Protein AF-A0A839LM45-F1 (afdb_monomer_lite)

Secondary structure (DSSP, 8-state):
-HHHHHHHHHHHHHTT---EEEE--SEE-SSS--HHHHHHHHHHH-S-----SS-EE--EEHHHHHHHHHHHHHHHHH-GGG-EEEE---SS-EEHHHHHTT-

Structure (mmCIF, N/CA/C/O backbone):
data_AF-A0A839LM45-F1
#
_entry.id   AF-A0A839LM45-F1
#
loop_
_atom_site.group_PDB
_atom_site.id
_atom_site.type_symbol
_atom_site.label_atom_id
_atom_site.label_alt_id
_atom_site.label_comp_id
_atom_site.label_asym_id
_atom_site.label_entity_id
_atom_site.label_seq_id
_atom_site.pdbx_PDB_ins_code
_atom_site.Cartn_x
_atom_site.Cartn_y
_atom_site.Cartn_z
_atom_site.occupancy
_atom_site.B_iso_or_equiv
_atom_site.auth_seq_id
_atom_site.auth_comp_id
_atom_site.auth_asym_id
_atom_site.auth_atom_id
_atom_site.pdbx_PDB_model_num
ATOM 1 N N . TYR A 1 1 ? 11.936 -6.762 6.690 1.00 93.94 1 TYR A N 1
ATOM 2 C CA . TYR A 1 1 ? 10.852 -5.782 6.459 1.00 93.94 1 TYR A CA 1
ATOM 3 C C . TYR A 1 1 ? 9.489 -6.320 6.896 1.00 93.94 1 TYR A C 1
ATOM 5 O O . TYR A 1 1 ? 8.923 -5.766 7.824 1.00 93.94 1 TYR A O 1
ATOM 13 N N . GLY A 1 2 ? 8.974 -7.413 6.310 1.00 96.75 2 GLY A N 1
ATOM 14 C CA . GLY A 1 2 ? 7.642 -7.946 6.657 1.00 96.75 2 GLY A CA 1
ATOM 15 C C . GLY A 1 2 ? 7.428 -8.212 8.155 1.00 96.75 2 GLY A C 1
ATOM 16 O O . GLY A 1 2 ? 6.451 -7.734 8.722 1.00 96.75 2 GLY A O 1
ATOM 17 N N . CYS A 1 3 ? 8.383 -8.870 8.825 1.00 97.56 3 CYS A N 1
ATOM 18 C CA . CYS A 1 3 ? 8.275 -9.170 10.259 1.00 97.56 3 CYS A CA 1
ATOM 19 C C . CYS A 1 3 ? 8.123 -7.918 11.139 1.00 97.56 3 CYS A C 1
ATOM 21 O O . CYS A 1 3 ? 7.314 -7.919 12.061 1.00 97.56 3 CYS A O 1
ATOM 23 N N . SER A 1 4 ? 8.855 -6.834 10.851 1.00 97.88 4 SER A N 1
ATOM 24 C CA . SER A 1 4 ? 8.749 -5.602 11.647 1.00 97.88 4 SER A CA 1
ATOM 25 C C . SER A 1 4 ? 7.434 -4.860 11.399 1.00 97.88 4 SER A C 1
ATOM 27 O O . SER A 1 4 ? 6.886 -4.269 12.325 1.00 97.88 4 SER A O 1
ATOM 29 N N . LYS A 1 5 ? 6.881 -4.927 10.179 1.00 98.12 5 LYS A N 1
ATOM 30 C CA . LYS A 1 5 ? 5.543 -4.392 9.881 1.00 98.12 5 LYS A CA 1
ATOM 31 C C . LYS A 1 5 ? 4.456 -5.182 10.611 1.00 98.12 5 LYS A C 1
ATOM 33 O O . LYS A 1 5 ? 3.613 -4.562 11.250 1.00 98.12 5 LYS A O 1
ATOM 38 N N . LEU A 1 6 ? 4.534 -6.516 10.597 1.00 98.31 6 LEU A N 1
ATOM 39 C CA . LEU A 1 6 ? 3.613 -7.383 11.336 1.00 98.31 6 LEU A CA 1
ATOM 40 C C . LEU A 1 6 ? 3.649 -7.105 12.846 1.00 98.31 6 LEU A C 1
ATOM 42 O O . LEU A 1 6 ? 2.596 -7.010 13.469 1.00 98.31 6 LEU A O 1
ATOM 46 N N . ALA A 1 7 ? 4.838 -6.919 13.426 1.00 98.38 7 ALA A N 1
ATOM 47 C CA . ALA A 1 7 ? 4.972 -6.560 14.838 1.00 98.38 7 ALA A CA 1
ATOM 48 C C . ALA A 1 7 ? 4.263 -5.231 15.169 1.00 98.38 7 ALA A C 1
ATOM 50 O O . ALA A 1 7 ? 3.581 -5.128 16.186 1.00 98.38 7 ALA A O 1
ATOM 51 N N . GLY A 1 8 ? 4.354 -4.228 14.287 1.00 98.31 8 GLY A N 1
ATOM 52 C CA . GLY A 1 8 ? 3.616 -2.970 14.434 1.00 98.31 8 GLY A CA 1
ATOM 53 C C . GLY A 1 8 ? 2.095 -3.151 14.366 1.00 98.31 8 GLY A C 1
ATOM 54 O O . GLY A 1 8 ? 1.374 -2.597 15.192 1.00 98.31 8 GLY A O 1
ATOM 55 N N . GLU A 1 9 ? 1.600 -3.969 13.432 1.00 98.31 9 GLU A N 1
ATOM 56 C CA . GLU A 1 9 ? 0.171 -4.311 13.357 1.00 98.31 9 GLU A CA 1
ATOM 57 C C . GLU A 1 9 ? -0.315 -5.001 14.639 1.00 98.31 9 GLU A C 1
ATOM 59 O O . GLU A 1 9 ? -1.382 -4.678 15.159 1.00 98.31 9 GLU A O 1
ATOM 64 N N . GLN A 1 10 ? 0.475 -5.934 15.175 1.00 98.50 10 GLN A N 1
ATOM 65 C CA . GLN A 1 10 ? 0.172 -6.619 16.432 1.00 98.50 10 GLN A CA 1
ATOM 66 C C . GLN A 1 10 ? 0.130 -5.643 17.613 1.00 98.50 10 GLN A C 1
ATOM 68 O O . GLN A 1 10 ? -0.795 -5.724 18.416 1.00 98.50 10 GLN A O 1
ATOM 73 N N . ALA A 1 11 ? 1.070 -4.697 17.691 1.00 98.56 11 ALA A N 1
ATOM 74 C CA . ALA A 1 11 ? 1.094 -3.680 18.740 1.00 98.56 11 ALA A CA 1
ATOM 75 C C . ALA A 1 11 ? -0.140 -2.760 18.693 1.00 98.56 11 ALA A C 1
ATOM 77 O O . ALA A 1 11 ? -0.760 -2.515 19.727 1.00 98.56 11 ALA A O 1
ATOM 78 N N . ILE A 1 12 ? -0.548 -2.309 17.499 1.00 98.38 12 ILE A N 1
ATOM 79 C CA . ILE A 1 12 ? -1.775 -1.513 17.317 1.00 98.38 12 ILE A CA 1
ATOM 80 C C . ILE A 1 12 ? -2.992 -2.299 17.810 1.00 98.38 12 ILE A C 1
ATOM 82 O O . ILE A 1 12 ? -3.783 -1.783 18.595 1.00 98.38 12 ILE A O 1
ATOM 86 N N . ARG A 1 13 ? -3.117 -3.572 17.421 1.00 97.69 13 ARG A N 1
ATOM 87 C CA . ARG A 1 13 ? -4.236 -4.427 17.848 1.00 97.69 13 ARG A CA 1
ATOM 88 C C . ARG A 1 13 ? -4.247 -4.671 19.355 1.00 97.69 13 ARG A C 1
ATOM 90 O O . ARG A 1 13 ? -5.308 -4.620 19.966 1.00 97.69 13 ARG A O 1
ATOM 97 N N . ALA A 1 14 ? -3.081 -4.916 19.950 1.00 98.25 14 ALA A N 1
ATOM 98 C CA . ALA A 1 14 ? -2.942 -5.155 21.384 1.00 98.25 14 ALA A CA 1
ATOM 99 C C . ALA A 1 14 ? -3.304 -3.924 22.230 1.00 98.25 14 ALA A C 1
ATOM 101 O O . ALA A 1 14 ? -3.705 -4.080 23.379 1.00 98.25 14 ALA A O 1
ATOM 102 N N . SER A 1 15 ? -3.211 -2.714 21.667 1.00 98.12 15 SER A N 1
ATOM 103 C CA . SER A 1 15 ? -3.623 -1.487 22.361 1.00 98.12 15 SER A CA 1
ATOM 104 C C . SER A 1 15 ? -5.137 -1.382 22.592 1.00 98.12 15 SER A C 1
ATOM 106 O O . SER A 1 15 ? -5.572 -0.567 23.401 1.00 98.12 15 SER A O 1
ATOM 108 N N . GLY A 1 16 ? -5.947 -2.171 21.873 1.00 95.94 16 GLY A N 1
ATOM 109 C CA . GLY A 1 16 ? -7.408 -2.113 21.949 1.00 95.94 16 GLY A CA 1
ATOM 110 C C . GLY A 1 16 ? -8.030 -0.866 21.311 1.00 95.94 16 GLY A C 1
ATOM 111 O O . GLY A 1 16 ? -9.243 -0.689 21.395 1.00 95.94 16 GL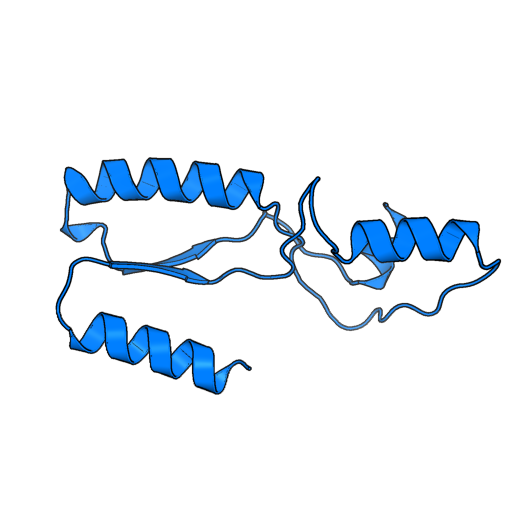Y A O 1
ATOM 112 N N . CYS A 1 17 ? -7.239 -0.002 20.666 1.00 96.19 17 CYS A N 1
ATOM 113 C CA . CYS A 1 17 ? -7.779 1.161 19.975 1.00 96.19 17 CYS A CA 1
ATOM 114 C C . CYS A 1 17 ? -8.577 0.758 18.725 1.00 96.19 17 CYS A C 1
ATOM 116 O O . CYS A 1 17 ? -8.278 -0.237 18.050 1.00 96.19 17 CYS A O 1
ATOM 118 N N . THR A 1 18 ? -9.570 1.575 18.373 1.00 96.94 18 THR A N 1
ATOM 119 C CA . THR A 1 18 ? -10.169 1.528 17.037 1.00 96.94 18 THR A CA 1
ATOM 120 C C . THR A 1 18 ? -9.086 1.862 16.018 1.00 96.94 18 THR A C 1
ATOM 122 O O . THR A 1 18 ? -8.436 2.903 16.113 1.00 96.94 18 THR A O 1
ATOM 125 N N . HIS A 1 19 ? -8.877 0.981 15.045 1.00 97.94 19 HIS A N 1
ATOM 126 C CA . HIS A 1 19 ? -7.774 1.098 14.101 1.00 97.94 19 HIS A 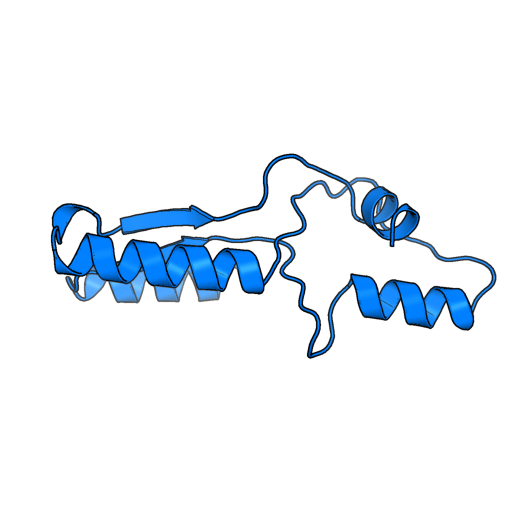CA 1
ATOM 127 C C . HIS A 1 19 ? -8.207 0.777 12.678 1.00 97.94 19 HIS A C 1
ATOM 129 O O . HIS A 1 19 ? -9.165 0.047 12.444 1.00 97.94 19 HIS A O 1
ATOM 135 N N . LEU A 1 20 ? -7.438 1.302 11.729 1.00 98.44 20 LEU A N 1
ATOM 136 C CA . LEU A 1 20 ? -7.492 0.946 10.320 1.00 98.44 20 LEU A CA 1
ATOM 137 C C . LEU A 1 20 ? -6.076 0.578 9.882 1.00 98.44 20 LEU A C 1
ATOM 139 O O . LEU A 1 20 ? -5.189 1.429 9.843 1.00 98.44 20 LEU A O 1
ATOM 143 N N . ILE A 1 21 ? -5.853 -0.699 9.586 1.00 98.44 21 ILE A N 1
ATOM 144 C CA . ILE A 1 21 ? -4.578 -1.202 9.071 1.00 98.44 21 ILE A CA 1
ATOM 145 C C . ILE A 1 21 ? -4.779 -1.535 7.597 1.00 98.44 21 ILE A C 1
ATOM 147 O O . ILE A 1 21 ? -5.438 -2.517 7.260 1.00 98.44 21 ILE A O 1
ATOM 151 N N . LEU A 1 22 ? -4.200 -0.717 6.719 1.00 98.25 22 LEU A N 1
ATOM 152 C CA . LEU A 1 22 ? -4.250 -0.925 5.274 1.00 98.25 22 LEU A CA 1
ATOM 153 C C . LEU A 1 22 ? -2.964 -1.610 4.809 1.00 98.25 22 LEU A C 1
ATOM 155 O O . LEU A 1 22 ? -1.889 -1.006 4.792 1.00 98.25 22 LEU A O 1
ATOM 159 N N . ARG A 1 23 ? -3.070 -2.882 4.429 1.00 97.81 23 ARG A N 1
ATOM 160 C CA . ARG A 1 23 ? -1.982 -3.617 3.780 1.00 97.81 23 ARG A CA 1
ATOM 161 C C . ARG A 1 23 ? -2.029 -3.337 2.287 1.00 97.81 23 ARG A C 1
ATOM 163 O O . ARG A 1 23 ? -3.051 -3.561 1.648 1.00 97.81 23 ARG A O 1
ATOM 170 N N . THR A 1 24 ? -0.921 -2.856 1.743 1.00 96.62 24 THR A N 1
ATOM 171 C CA . THR A 1 24 ? -0.806 -2.452 0.338 1.00 96.62 24 THR A CA 1
ATOM 172 C C . THR A 1 24 ? 0.491 -2.978 -0.274 1.00 96.62 24 THR A C 1
ATOM 174 O O . THR A 1 24 ? 1.367 -3.479 0.438 1.00 96.62 24 THR A O 1
ATOM 177 N N . SER A 1 25 ? 0.629 -2.857 -1.590 1.00 93.62 25 SER A N 1
ATOM 178 C CA . SER A 1 25 ? 1.801 -3.288 -2.346 1.00 93.62 25 SER A CA 1
ATOM 179 C C . SER A 1 25 ? 2.162 -2.285 -3.434 1.00 93.62 25 SER A C 1
ATOM 181 O O . SER A 1 25 ? 1.296 -1.610 -3.978 1.00 93.62 25 SER A O 1
ATOM 183 N N . TRP A 1 26 ? 3.454 -2.232 -3.770 1.00 93.44 26 TRP A N 1
ATOM 184 C CA . TRP A 1 26 ? 3.973 -1.553 -4.966 1.00 93.44 26 TRP A CA 1
ATOM 185 C C . TRP A 1 26 ? 3.494 -0.098 -5.088 1.00 93.44 26 TRP A C 1
ATOM 187 O O . TRP A 1 26 ? 3.040 0.349 -6.143 1.00 93.44 26 TRP A O 1
ATOM 197 N N . VAL A 1 27 ? 3.588 0.634 -3.974 1.00 93.88 27 VAL A N 1
ATOM 198 C CA . VAL A 1 27 ? 3.111 2.015 -3.897 1.00 93.88 27 VAL A CA 1
ATOM 199 C C . VAL A 1 27 ? 3.942 2.918 -4.805 1.00 93.88 27 VAL A C 1
ATOM 201 O O . VAL A 1 27 ? 5.173 2.945 -4.711 1.00 93.88 27 VAL A O 1
ATOM 204 N N . TYR A 1 28 ? 3.271 3.691 -5.655 1.00 92.62 28 TYR A N 1
ATOM 205 C CA . TYR A 1 28 ? 3.889 4.726 -6.480 1.00 92.62 28 TYR A CA 1
ATOM 206 C C . TYR A 1 28 ? 3.158 6.064 -6.326 1.00 92.62 28 TYR A C 1
ATOM 208 O O . TYR A 1 28 ? 2.011 6.125 -5.891 1.00 92.62 28 TYR A O 1
ATOM 216 N N . ALA A 1 29 ? 3.846 7.161 -6.648 1.00 90.56 29 ALA A N 1
ATOM 217 C CA . ALA A 1 29 ? 3.306 8.509 -6.501 1.00 90.56 29 ALA A CA 1
ATOM 218 C C . ALA A 1 29 ? 3.927 9.485 -7.508 1.00 90.56 29 ALA A C 1
ATOM 220 O O . ALA A 1 29 ? 5.063 9.315 -7.957 1.00 90.56 29 ALA A O 1
ATOM 221 N N . 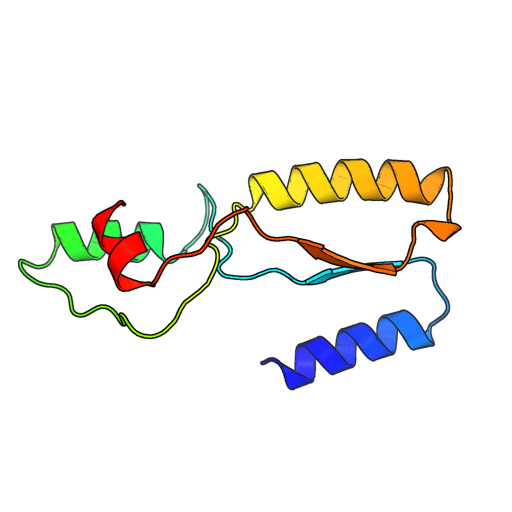ALA A 1 30 ? 3.228 10.582 -7.802 1.00 84.00 30 ALA A N 1
ATOM 222 C CA . ALA A 1 30 ? 3.773 11.653 -8.639 1.00 84.00 30 ALA A CA 1
ATOM 223 C C . ALA A 1 30 ? 4.995 12.348 -8.001 1.00 84.00 30 ALA A C 1
ATOM 225 O O . ALA A 1 30 ? 5.847 12.895 -8.700 1.00 84.00 30 ALA A O 1
ATOM 226 N N . ARG A 1 31 ? 5.138 12.303 -6.669 1.00 83.88 31 ARG A N 1
ATOM 227 C CA . ARG A 1 31 ? 6.250 12.899 -5.902 1.00 83.88 31 ARG A CA 1
ATOM 228 C C . ARG A 1 31 ? 7.082 11.815 -5.208 1.00 83.88 31 ARG A C 1
ATOM 230 O O . ARG A 1 31 ? 6.593 10.719 -4.970 1.00 83.88 31 ARG A O 1
ATOM 237 N N . GLY A 1 32 ? 8.348 12.116 -4.913 1.00 82.62 32 GLY A N 1
ATOM 238 C CA . GLY A 1 32 ? 9.292 11.149 -4.336 1.00 82.62 32 GLY A CA 1
ATOM 239 C C . GLY A 1 32 ? 9.822 10.124 -5.347 1.00 82.62 32 GLY A C 1
ATOM 240 O O . GLY A 1 32 ? 9.415 10.127 -6.512 1.00 82.62 32 GLY A O 1
ATOM 241 N N . GLY A 1 33 ? 10.766 9.288 -4.909 1.00 82.62 33 GLY A N 1
ATOM 242 C CA . GLY A 1 33 ? 11.312 8.185 -5.702 1.00 82.62 33 GLY A CA 1
ATOM 243 C C . GLY A 1 33 ? 10.390 6.965 -5.671 1.00 82.62 33 GLY A C 1
ATOM 244 O O . GLY A 1 33 ? 9.877 6.604 -4.617 1.00 82.62 33 GLY A O 1
ATOM 245 N N . ASN A 1 34 ? 1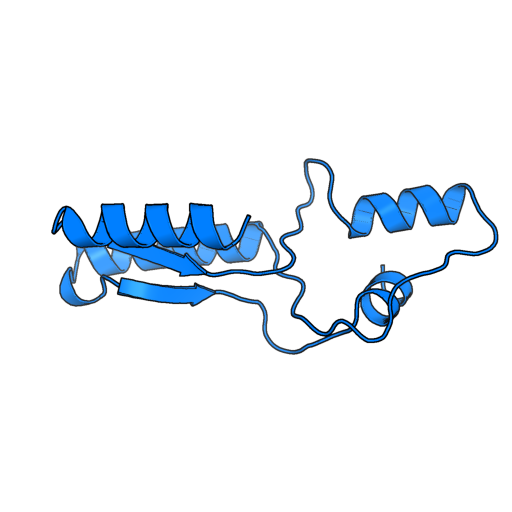0.171 6.339 -6.826 1.00 87.06 34 ASN A N 1
ATOM 246 C CA . ASN A 1 34 ? 9.414 5.094 -6.959 1.00 87.06 34 ASN A CA 1
ATOM 247 C C . ASN A 1 34 ? 9.889 4.302 -8.186 1.00 87.06 34 ASN A C 1
ATOM 249 O O . ASN A 1 34 ? 10.766 4.753 -8.933 1.00 87.06 34 ASN A O 1
ATOM 253 N N . PHE A 1 35 ? 9.311 3.114 -8.373 1.00 89.06 35 PHE A N 1
ATOM 254 C CA . PHE A 1 35 ? 9.666 2.215 -9.466 1.00 89.06 35 PHE A CA 1
ATOM 255 C C . PHE A 1 35 ? 9.477 2.860 -10.845 1.00 89.06 35 PHE A C 1
ATOM 257 O O . PHE A 1 35 ? 10.434 2.896 -11.611 1.00 89.06 35 PHE A O 1
ATOM 264 N N . ALA A 1 36 ? 8.303 3.435 -11.133 1.00 85.50 36 ALA A N 1
ATOM 265 C CA . ALA A 1 36 ? 7.998 4.018 -12.444 1.00 85.50 36 ALA A CA 1
ATOM 266 C C . ALA A 1 36 ? 9.005 5.107 -12.838 1.00 85.50 36 ALA A C 1
ATOM 268 O O . ALA A 1 36 ? 9.575 5.076 -13.923 1.00 85.50 36 ALA A O 1
ATOM 269 N N . LYS A 1 37 ? 9.329 6.018 -11.913 1.00 87.69 37 LYS A N 1
ATOM 270 C CA . LYS A 1 37 ? 10.349 7.051 -12.159 1.00 87.69 37 LYS A CA 1
ATOM 271 C C . LYS A 1 37 ? 11.743 6.478 -12.372 1.00 87.69 37 LYS A C 1
ATOM 273 O O . LYS A 1 37 ? 12.509 7.004 -13.174 1.00 87.69 37 LYS A O 1
ATOM 278 N N . THR A 1 38 ? 12.085 5.423 -11.636 1.00 90.88 38 THR A N 1
ATOM 279 C CA . THR A 1 38 ? 13.358 4.725 -11.832 1.00 90.88 38 THR A CA 1
ATOM 280 C C . THR A 1 38 ? 13.420 4.109 -13.227 1.00 90.88 38 THR A C 1
ATOM 282 O O . THR A 1 38 ? 14.449 4.249 -13.879 1.00 90.88 38 THR A O 1
ATOM 285 N N . MET A 1 39 ? 12.335 3.491 -13.704 1.00 91.25 39 MET A N 1
ATOM 286 C CA . MET A 1 39 ? 12.269 2.916 -15.051 1.00 91.25 39 MET A CA 1
ATOM 287 C C . MET A 1 39 ? 12.386 3.991 -16.132 1.00 91.25 39 MET A C 1
ATOM 289 O O . MET A 1 39 ? 13.259 3.872 -16.983 1.00 91.25 39 MET A O 1
ATOM 293 N N . LEU A 1 40 ? 11.620 5.083 -16.033 1.00 89.06 40 LE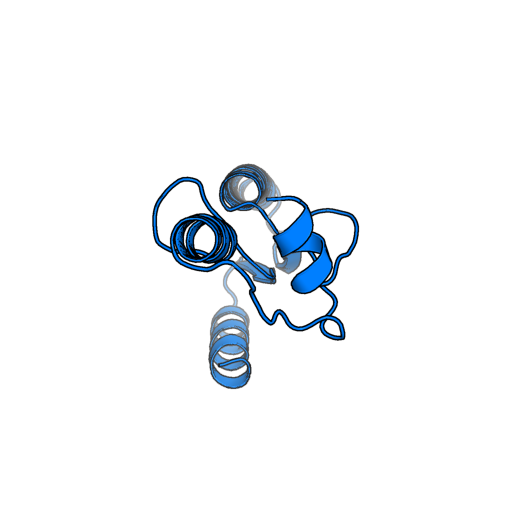U A N 1
ATOM 294 C CA . LEU A 1 40 ? 11.694 6.213 -16.969 1.00 89.06 40 LEU A CA 1
ATOM 295 C C . LEU A 1 40 ? 13.106 6.802 -17.071 1.00 89.06 40 LEU A C 1
ATOM 297 O O . LEU A 1 40 ? 13.621 7.024 -18.164 1.00 89.06 40 LEU A O 1
ATOM 301 N N . ARG A 1 41 ? 13.763 7.026 -15.927 1.00 92.56 41 ARG A N 1
ATOM 302 C CA . ARG A 1 41 ? 15.137 7.540 -15.900 1.00 92.56 41 ARG A CA 1
ATOM 303 C C . ARG A 1 41 ? 16.113 6.562 -16.553 1.00 92.56 41 ARG A C 1
ATOM 305 O O . ARG A 1 41 ? 16.940 6.969 -17.358 1.00 92.56 41 ARG A O 1
ATOM 312 N N . LEU A 1 42 ? 16.022 5.278 -16.211 1.00 92.00 42 LEU A N 1
ATOM 313 C CA . LEU A 1 42 ? 16.911 4.262 -16.766 1.00 92.00 42 LEU A CA 1
ATOM 314 C C . LEU A 1 42 ? 16.686 4.048 -18.270 1.00 92.00 42 LEU A C 1
ATOM 316 O O . LEU A 1 42 ? 17.659 3.795 -18.972 1.00 92.00 42 LEU A O 1
ATOM 320 N N . ALA A 1 43 ? 15.452 4.184 -18.761 1.00 90.12 43 ALA A N 1
ATOM 321 C CA . ALA A 1 43 ? 15.124 4.099 -20.184 1.00 90.12 43 ALA A CA 1
ATOM 322 C C . ALA A 1 43 ? 15.725 5.259 -20.997 1.00 90.12 43 ALA A C 1
ATOM 324 O O . ALA A 1 43 ? 16.061 5.079 -22.161 1.00 90.12 43 ALA A O 1
ATOM 325 N N . ALA A 1 44 ? 15.915 6.431 -20.382 1.00 92.38 44 ALA A N 1
ATOM 326 C CA . ALA A 1 44 ? 16.620 7.551 -21.008 1.00 92.38 44 ALA A CA 1
ATOM 327 C C . ALA A 1 44 ? 18.152 7.372 -21.028 1.00 92.38 44 ALA A C 1
ATOM 329 O O . ALA A 1 44 ? 18.837 8.004 -21.827 1.00 92.38 44 ALA A O 1
ATOM 330 N N . GLU A 1 45 ? 18.698 6.543 -20.133 1.00 94.44 45 GLU A N 1
ATOM 331 C CA . GLU A 1 45 ? 20.144 6.362 -19.943 1.00 94.44 45 GLU A CA 1
ATOM 332 C C . GLU A 1 45 ? 20.696 5.090 -20.610 1.00 94.44 45 GLU A C 1
ATOM 334 O O . GLU A 1 45 ? 21.915 4.947 -20.727 1.00 94.44 45 GLU A O 1
ATOM 339 N N . ARG A 1 46 ? 19.843 4.120 -20.967 1.00 93.06 46 ARG A N 1
ATOM 340 C CA . ARG A 1 46 ? 20.265 2.776 -21.389 1.00 93.06 46 ARG A CA 1
ATOM 341 C C . ARG A 1 46 ? 19.406 2.240 -22.524 1.00 93.06 46 ARG A C 1
ATOM 343 O O . ARG A 1 46 ? 18.186 2.270 -22.438 1.00 93.06 46 ARG A O 1
ATOM 350 N N . ASP A 1 47 ? 20.055 1.587 -23.484 1.00 90.19 47 ASP A N 1
ATOM 351 C CA . ASP A 1 47 ? 19.373 0.914 -24.597 1.00 90.19 47 ASP A CA 1
ATOM 352 C C . ASP A 1 47 ? 18.607 -0.349 -24.166 1.00 90.19 47 ASP A C 1
ATOM 354 O O . ASP A 1 47 ? 17.699 -0.800 -24.861 1.00 90.19 47 ASP A O 1
ATOM 358 N N . GLN A 1 48 ? 18.984 -0.964 -23.034 1.00 91.06 48 GLN A N 1
ATOM 359 C CA . GLN A 1 48 ? 18.364 -2.192 -22.526 1.00 91.06 48 GLN A CA 1
ATOM 360 C C . GLN A 1 48 ? 18.280 -2.221 -20.995 1.00 91.06 48 GLN A C 1
ATOM 362 O O . GLN A 1 48 ? 19.230 -1.865 -20.289 1.00 91.06 48 GLN A O 1
ATOM 367 N N . LEU A 1 49 ? 17.157 -2.734 -20.479 1.00 91.06 49 LEU A N 1
ATOM 368 C CA . LEU A 1 49 ? 16.886 -2.922 -19.052 1.00 91.06 49 LEU A CA 1
ATOM 369 C C . LEU A 1 49 ? 16.521 -4.379 -18.758 1.00 91.06 49 LEU A C 1
ATOM 371 O O . LEU A 1 49 ? 15.753 -5.000 -19.486 1.00 91.06 49 LEU A O 1
ATOM 375 N N . LYS A 1 50 ? 17.048 -4.920 -17.655 1.00 91.88 50 LYS A N 1
ATOM 376 C CA . LYS A 1 50 ? 16.650 -6.231 -17.128 1.00 91.88 50 LYS A CA 1
ATOM 377 C C . LYS A 1 50 ? 15.697 -6.017 -15.963 1.00 91.88 50 LYS A C 1
ATOM 379 O O . LYS A 1 50 ? 16.102 -5.479 -14.933 1.00 91.88 50 LYS A O 1
ATOM 384 N N . VAL A 1 51 ? 14.449 -6.439 -16.135 1.00 91.88 51 VAL A N 1
ATOM 385 C CA . VAL A 1 51 ? 13.386 -6.300 -15.135 1.00 91.88 51 VAL A CA 1
ATOM 386 C C . VAL A 1 51 ? 12.798 -7.676 -14.837 1.00 91.88 51 VAL A C 1
ATOM 388 O O . VAL A 1 51 ? 12.636 -8.499 -15.733 1.00 91.88 51 VAL A O 1
ATOM 391 N N . ILE A 1 52 ? 12.514 -7.928 -13.562 1.00 91.44 52 ILE A N 1
ATOM 392 C CA . ILE A 1 52 ? 11.998 -9.205 -13.061 1.00 91.44 52 ILE A CA 1
ATOM 393 C C . ILE A 1 52 ? 10.594 -9.464 -13.634 1.00 91.44 52 ILE A C 1
ATOM 395 O O . ILE A 1 52 ? 9.727 -8.595 -13.564 1.00 91.44 52 ILE A O 1
ATOM 399 N N . ALA A 1 53 ? 10.360 -10.655 -14.185 1.00 92.75 53 ALA A N 1
ATOM 400 C CA . ALA A 1 53 ? 9.096 -11.005 -14.843 1.00 92.75 53 ALA A CA 1
ATOM 401 C C . ALA A 1 53 ? 8.235 -12.018 -14.064 1.00 92.75 53 ALA A C 1
ATOM 403 O O . ALA A 1 53 ? 7.064 -12.178 -14.390 1.00 92.75 53 ALA A O 1
ATOM 404 N N . ASP A 1 54 ? 8.783 -12.672 -13.037 1.00 91.88 54 ASP A N 1
ATOM 405 C CA . ASP A 1 54 ? 8.124 -13.727 -12.249 1.00 91.88 54 ASP A CA 1
ATOM 406 C C . ASP A 1 54 ? 7.525 -13.234 -10.917 1.00 91.88 54 ASP A C 1
ATOM 408 O O . ASP A 1 54 ? 6.831 -13.977 -10.227 1.00 91.88 54 ASP A O 1
ATOM 412 N N . GLN A 1 55 ? 7.747 -11.967 -10.558 1.00 92.38 55 GLN A N 1
ATOM 413 C CA . GLN A 1 55 ? 7.092 -11.325 -9.420 1.00 92.38 55 GLN A CA 1
ATOM 414 C C . GLN A 1 55 ? 5.826 -10.614 -9.876 1.00 92.38 55 GLN A C 1
ATOM 416 O O . GLN A 1 55 ? 5.913 -9.606 -10.576 1.00 92.38 55 GLN A O 1
ATOM 421 N N . ILE A 1 56 ? 4.677 -11.128 -9.439 1.00 94.25 56 ILE A N 1
ATOM 422 C CA . ILE A 1 56 ? 3.348 -10.602 -9.752 1.00 94.25 56 ILE A CA 1
ATOM 423 C C . ILE A 1 56 ? 2.807 -9.797 -8.568 1.00 94.25 56 ILE A C 1
ATOM 425 O O . ILE A 1 56 ? 2.935 -10.202 -7.411 1.00 94.25 56 ILE A O 1
ATOM 429 N N . GLY A 1 57 ? 2.205 -8.647 -8.856 1.00 93.31 57 GLY A N 1
ATOM 430 C CA . GLY A 1 57 ? 1.581 -7.782 -7.865 1.00 93.31 57 GLY A CA 1
ATOM 431 C C . GLY A 1 57 ? 0.700 -6.714 -8.505 1.00 93.31 57 GLY A C 1
ATOM 432 O O . GLY A 1 57 ? 0.486 -6.707 -9.713 1.00 93.31 57 GLY A O 1
ATOM 433 N N . ALA A 1 58 ? 0.197 -5.794 -7.685 1.00 94.94 58 ALA A N 1
ATOM 434 C CA . ALA A 1 58 ? -0.659 -4.700 -8.130 1.00 94.94 58 ALA A CA 1
ATOM 435 C C . ALA A 1 58 ? -0.006 -3.346 -7.792 1.00 94.94 58 ALA A C 1
ATOM 437 O O . ALA A 1 58 ? 0.024 -2.969 -6.610 1.00 94.94 58 ALA A O 1
ATOM 438 N N . PRO A 1 59 ? 0.536 -2.609 -8.787 1.00 94.06 59 PRO A N 1
ATOM 439 C CA . PRO A 1 59 ? 0.956 -1.224 -8.611 1.00 94.06 59 PRO A CA 1
ATOM 440 C C . PRO A 1 59 ? -0.205 -0.403 -8.056 1.00 94.06 59 PRO A C 1
ATOM 442 O O . PRO A 1 59 ? -1.269 -0.339 -8.662 1.00 94.06 59 PRO A O 1
ATOM 445 N N . THR A 1 60 ? -0.009 0.222 -6.898 1.00 95.50 60 THR A N 1
ATOM 446 C CA . THR A 1 60 ? -1.081 0.952 -6.212 1.00 95.50 60 THR A CA 1
ATOM 447 C C . THR A 1 60 ? -0.693 2.417 -6.045 1.00 95.50 60 THR A C 1
ATOM 449 O O . THR A 1 60 ? 0.367 2.734 -5.504 1.00 95.50 60 THR A O 1
ATOM 452 N N . GLY A 1 61 ? -1.545 3.324 -6.518 1.00 95.50 61 GLY A N 1
ATOM 453 C CA . GLY A 1 61 ? -1.318 4.762 -6.395 1.00 95.50 61 GLY A CA 1
ATOM 454 C C . GLY A 1 61 ? -1.429 5.245 -4.946 1.00 95.50 61 GLY A C 1
ATOM 455 O O . GLY A 1 61 ? -2.328 4.847 -4.204 1.00 95.50 61 GLY A O 1
ATOM 456 N N . ALA A 1 62 ? -0.506 6.108 -4.519 1.00 95.31 62 ALA A N 1
ATOM 457 C CA . ALA A 1 62 ? -0.574 6.745 -3.202 1.00 95.31 62 ALA A CA 1
ATOM 458 C C . ALA A 1 62 ? -1.777 7.697 -3.065 1.00 95.31 62 ALA A C 1
ATOM 460 O O . ALA A 1 62 ? -2.275 7.891 -1.960 1.00 95.31 62 ALA A O 1
ATOM 461 N N . ASP A 1 63 ? -2.240 8.269 -4.175 1.00 95.06 63 ASP A N 1
ATOM 462 C CA . ASP A 1 63 ? -3.480 9.041 -4.293 1.00 95.06 63 ASP A CA 1
ATOM 463 C C . ASP A 1 63 ? -4.712 8.177 -3.998 1.00 95.06 63 ASP A C 1
ATOM 465 O O . ASP A 1 63 ? -5.493 8.518 -3.114 1.00 95.06 63 ASP A O 1
ATOM 469 N N . LEU A 1 64 ? -4.812 6.997 -4.618 1.00 95.56 64 LEU A N 1
ATOM 470 C CA . LEU A 1 64 ? -5.875 6.031 -4.328 1.00 95.56 64 LEU A CA 1
ATOM 471 C C . LEU A 1 64 ? -5.900 5.639 -2.842 1.00 95.56 64 LEU A C 1
ATOM 473 O O . LEU A 1 64 ? -6.962 5.580 -2.223 1.00 95.56 64 LEU A O 1
ATOM 477 N N . LEU A 1 65 ? -4.730 5.377 -2.251 1.00 97.44 65 LEU A N 1
ATOM 478 C CA . LEU A 1 65 ? -4.623 5.054 -0.825 1.00 97.44 65 LEU A CA 1
ATOM 479 C C . LEU A 1 65 ? -5.038 6.226 0.070 1.00 97.44 65 LEU A C 1
ATOM 481 O O . LEU A 1 65 ? -5.631 5.996 1.127 1.00 97.44 65 LEU A O 1
ATOM 485 N N . ALA A 1 66 ? -4.735 7.462 -0.330 1.00 97.00 66 ALA A N 1
ATOM 486 C CA . ALA A 1 66 ? -5.136 8.657 0.401 1.00 97.00 66 ALA A CA 1
ATOM 487 C C . ALA A 1 66 ? -6.662 8.827 0.388 1.00 97.00 66 ALA A C 1
ATOM 489 O O . ALA A 1 66 ? -7.257 9.002 1.455 1.00 97.00 66 ALA A O 1
ATOM 490 N N . ASP A 1 67 ? -7.292 8.682 -0.779 1.00 97.50 67 ASP A N 1
ATOM 491 C CA . ASP A 1 67 ? -8.747 8.773 -0.932 1.00 97.50 67 ASP A CA 1
ATOM 492 C C . ASP A 1 67 ? -9.461 7.679 -0.127 1.00 97.50 67 ASP A C 1
ATOM 494 O O . ASP A 1 67 ? -10.362 7.966 0.669 1.00 97.50 67 ASP A O 1
ATOM 498 N N . LEU A 1 68 ? -9.002 6.426 -0.248 1.00 97.56 68 LEU A N 1
ATOM 499 C CA . LEU A 1 68 ? -9.505 5.307 0.555 1.00 97.56 68 LEU A CA 1
ATOM 500 C C . LEU A 1 68 ? -9.396 5.598 2.053 1.00 97.56 68 LEU A C 1
ATOM 502 O O . LEU A 1 68 ? -10.377 5.456 2.783 1.00 97.56 68 LEU A O 1
ATOM 506 N N . SER A 1 69 ? -8.228 6.051 2.512 1.00 98.12 69 SER A N 1
ATOM 507 C CA . SER A 1 69 ? -7.998 6.353 3.928 1.00 98.12 69 SER A CA 1
ATOM 508 C C . SER A 1 69 ? -8.946 7.442 4.434 1.00 98.12 69 SER A C 1
ATOM 510 O O . SER A 1 69 ? -9.539 7.285 5.500 1.00 98.12 69 SER A O 1
ATOM 512 N N . ALA A 1 70 ? -9.146 8.517 3.666 1.00 98.38 70 ALA A N 1
ATOM 513 C CA . ALA A 1 70 ? -10.046 9.608 4.035 1.00 98.38 70 ALA A CA 1
ATOM 514 C C . ALA A 1 70 ? -11.502 9.133 4.185 1.00 98.38 70 ALA A C 1
ATOM 516 O O . ALA A 1 70 ? -12.180 9.478 5.160 1.00 98.38 70 ALA A O 1
ATOM 517 N N . HIS A 1 71 ? -11.980 8.303 3.254 1.00 98.25 71 HIS A N 1
ATOM 518 C CA . HIS A 1 71 ? -13.321 7.724 3.326 1.00 98.25 71 HIS A CA 1
ATOM 519 C C . HIS A 1 71 ? -13.478 6.759 4.501 1.00 98.25 71 HIS A C 1
ATOM 521 O O . HIS A 1 71 ? -14.468 6.845 5.232 1.00 98.25 71 HIS A O 1
ATOM 527 N N . MET A 1 72 ? -12.502 5.876 4.711 1.00 98.44 72 MET A N 1
ATOM 528 C CA . MET A 1 72 ? -12.546 4.885 5.783 1.00 98.44 72 MET A CA 1
ATOM 529 C C . MET A 1 72 ? -12.489 5.545 7.158 1.00 98.44 72 MET A C 1
ATOM 531 O O . MET A 1 72 ? -13.308 5.213 8.006 1.00 98.44 72 MET A O 1
ATOM 535 N N . ILE A 1 73 ? -11.624 6.544 7.364 1.00 98.25 73 ILE A N 1
ATOM 536 C CA . ILE A 1 73 ? -11.569 7.297 8.627 1.00 98.25 73 ILE A CA 1
ATOM 537 C C . ILE A 1 73 ? -12.939 7.903 8.944 1.00 98.25 73 ILE A C 1
ATOM 539 O O . ILE A 1 73 ? -13.462 7.706 10.039 1.00 98.25 73 ILE A O 1
ATOM 543 N N . ARG A 1 74 ? -13.560 8.599 7.981 1.00 98.31 74 ARG A N 1
ATOM 544 C CA . ARG A 1 74 ? -14.895 9.186 8.177 1.00 98.31 74 ARG A CA 1
ATOM 545 C C . ARG A 1 74 ? -15.952 8.132 8.506 1.00 98.31 74 ARG A C 1
ATOM 547 O O . ARG A 1 74 ? -16.786 8.363 9.377 1.00 98.31 74 ARG A O 1
ATOM 554 N N . ALA A 1 75 ? -15.928 6.995 7.813 1.00 98.12 75 ALA A N 1
ATOM 555 C CA . ALA A 1 75 ? -16.874 5.911 8.039 1.00 98.12 75 ALA A CA 1
ATOM 556 C C . ALA A 1 75 ? -16.694 5.276 9.424 1.00 98.12 75 ALA A C 1
ATOM 558 O O . ALA A 1 75 ? -17.682 5.083 10.126 1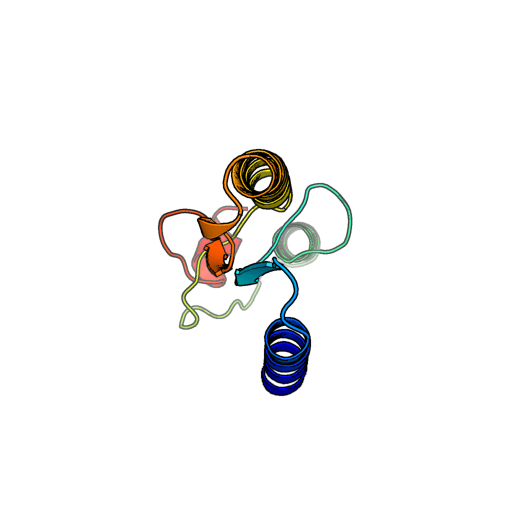.00 98.12 75 ALA A O 1
ATOM 559 N N . THR A 1 76 ? -15.454 5.007 9.836 1.00 98.25 76 THR A N 1
ATOM 560 C CA . THR A 1 76 ? -15.127 4.392 11.127 1.00 98.25 76 THR A CA 1
ATOM 561 C C . THR A 1 76 ? -15.395 5.329 12.303 1.00 98.25 76 THR A C 1
ATOM 563 O O . THR A 1 76 ? -15.796 4.868 13.364 1.00 98.25 76 THR A O 1
ATOM 566 N N . LEU A 1 77 ? -15.255 6.648 12.130 1.00 97.31 77 LEU A N 1
ATOM 567 C CA . LEU A 1 77 ? -15.663 7.617 13.156 1.00 97.31 77 LEU A CA 1
ATOM 568 C C . LEU A 1 77 ? -17.173 7.570 13.434 1.00 97.31 77 LEU A C 1
ATOM 570 O O . LEU A 1 77 ? -17.585 7.704 14.581 1.00 97.31 77 LEU A O 1
ATOM 574 N N . ALA A 1 78 ? -17.994 7.372 12.397 1.00 97.94 78 ALA A N 1
ATOM 575 C CA . ALA A 1 78 ? -19.443 7.227 12.547 1.00 97.94 78 ALA A CA 1
ATOM 576 C C . ALA A 1 78 ? -19.861 5.818 13.001 1.00 97.94 78 ALA A C 1
ATOM 578 O O . ALA A 1 78 ? -20.894 5.659 13.646 1.00 97.94 78 ALA A O 1
ATOM 579 N N . ARG A 1 79 ? -19.076 4.803 12.630 1.00 97.94 79 ARG A N 1
ATOM 580 C CA . ARG A 1 79 ? -19.330 3.377 12.860 1.00 97.94 79 ARG A CA 1
ATOM 581 C C . ARG A 1 79 ? -18.033 2.673 13.274 1.00 97.94 79 ARG A C 1
ATOM 583 O O . ARG A 1 79 ? -17.333 2.136 12.407 1.00 97.94 79 ARG A O 1
ATOM 590 N N . PRO A 1 80 ? -17.667 2.708 14.569 1.00 96.81 80 PRO A N 1
ATOM 591 C CA . PRO A 1 80 ? -16.405 2.152 15.062 1.00 96.81 80 PRO A CA 1
ATOM 592 C C . PRO A 1 80 ? -16.194 0.667 14.739 1.00 96.81 80 PRO A C 1
ATOM 594 O O . PRO A 1 80 ? -15.053 0.222 14.635 1.00 96.81 80 PRO A O 1
ATOM 597 N N . GLU A 1 81 ? -17.271 -0.092 14.523 1.00 97.00 81 GLU A N 1
ATOM 598 C CA . GLU A 1 81 ? -17.249 -1.497 14.106 1.00 97.00 81 GLU A CA 1
ATOM 599 C C . GLU A 1 81 ? -16.652 -1.723 12.707 1.00 97.00 81 GLU A C 1
ATOM 601 O O . GLU A 1 81 ? -16.296 -2.847 12.367 1.00 97.00 81 GLU A O 1
ATOM 606 N N . LEU A 1 82 ? -16.501 -0.662 11.906 1.00 97.88 82 LEU A N 1
ATOM 607 C CA . LEU A 1 82 ? -15.775 -0.689 10.633 1.00 97.88 82 LEU A CA 1
ATOM 608 C C . LEU A 1 82 ? -14.251 -0.578 10.809 1.00 97.88 82 LEU A C 1
ATOM 610 O O . LEU A 1 82 ? -13.526 -0.439 9.827 1.00 97.88 82 LEU A O 1
ATOM 614 N N . GLY A 1 83 ? -13.746 -0.554 12.042 1.00 98.00 83 GLY A N 1
ATOM 615 C CA . GLY A 1 83 ? -12.318 -0.680 12.313 1.00 98.00 83 GLY A CA 1
ATOM 616 C C . GLY A 1 83 ? -11.807 -2.087 11.990 1.00 98.00 83 GLY A C 1
ATOM 617 O O . GLY A 1 83 ? -12.506 -3.078 12.194 1.00 98.00 83 GLY A O 1
ATOM 618 N N . GLY A 1 84 ? -10.567 -2.199 11.514 1.00 98.06 84 GLY A N 1
ATOM 619 C CA . GLY A 1 84 ? -9.955 -3.496 11.249 1.00 98.06 84 GLY A CA 1
ATOM 620 C C . GLY A 1 84 ? -8.759 -3.465 10.305 1.00 98.06 84 GLY A C 1
ATOM 621 O O . GLY A 1 84 ? -8.105 -2.439 10.100 1.00 98.06 84 GLY A O 1
ATOM 622 N N . ILE A 1 85 ? -8.467 -4.637 9.740 1.00 98.38 85 ILE A N 1
ATOM 623 C CA . ILE A 1 85 ? -7.387 -4.862 8.776 1.00 98.38 85 ILE A CA 1
ATOM 624 C C . ILE A 1 85 ? -7.997 -5.054 7.391 1.00 98.38 85 ILE A C 1
ATOM 626 O O . ILE A 1 85 ? -8.893 -5.876 7.218 1.00 98.38 85 ILE A O 1
ATOM 630 N N . TYR A 1 86 ? -7.456 -4.347 6.405 1.00 98.38 86 TYR A N 1
ATOM 631 C CA . TYR A 1 86 ? -7.918 -4.376 5.023 1.00 98.38 86 TYR A CA 1
ATOM 632 C C . TYR A 1 86 ? -6.748 -4.576 4.064 1.00 98.38 86 TYR A C 1
ATOM 634 O O . TYR A 1 86 ? -5.635 -4.105 4.308 1.00 98.38 86 TYR A O 1
ATOM 642 N N . HIS A 1 87 ? -7.010 -5.249 2.946 1.00 97.50 87 HIS A N 1
ATOM 643 C CA . HIS A 1 87 ? -6.127 -5.215 1.784 1.00 97.50 87 HIS A CA 1
ATOM 644 C C . HIS A 1 87 ? -6.563 -4.054 0.890 1.00 97.50 87 HIS A C 1
ATOM 646 O O . HIS A 1 87 ? -7.690 -4.034 0.403 1.00 97.50 87 HIS A O 1
ATOM 652 N N . ALA A 1 88 ? -5.675 -3.081 0.711 1.00 97.44 88 ALA A N 1
ATOM 653 C CA . ALA A 1 88 ? -5.903 -1.879 -0.076 1.00 97.44 88 ALA A CA 1
ATOM 654 C C . ALA A 1 88 ? -4.892 -1.845 -1.225 1.00 97.44 88 ALA A C 1
ATOM 656 O O . ALA A 1 88 ? -3.758 -1.380 -1.079 1.00 97.44 88 ALA A O 1
ATOM 657 N N . VAL A 1 89 ? -5.308 -2.396 -2.360 1.00 96.56 89 VAL A N 1
ATOM 658 C CA . VAL A 1 89 ? -4.529 -2.456 -3.598 1.00 96.56 89 VAL A CA 1
ATOM 659 C C . VAL A 1 89 ? -5.411 -2.052 -4.771 1.00 96.56 89 VAL A C 1
ATOM 661 O O . VAL A 1 89 ? -6.635 -2.187 -4.703 1.00 96.56 89 VAL A O 1
ATOM 664 N N . ALA A 1 90 ? -4.794 -1.547 -5.837 1.00 95.31 90 ALA A N 1
ATOM 665 C CA . ALA A 1 90 ? -5.491 -1.382 -7.106 1.00 95.31 90 ALA A CA 1
ATOM 666 C C . ALA A 1 90 ? -5.967 -2.746 -7.641 1.00 95.31 90 ALA A C 1
ATOM 668 O O . ALA A 1 90 ? -5.417 -3.792 -7.294 1.00 95.31 90 ALA A O 1
ATOM 669 N N . ALA A 1 91 ? -7.004 -2.732 -8.477 1.00 93.81 91 ALA A N 1
ATOM 670 C CA . ALA A 1 91 ? -7.502 -3.945 -9.114 1.00 93.81 91 ALA A CA 1
ATOM 671 C C . ALA A 1 91 ? -6.530 -4.463 -10.188 1.00 93.81 91 ALA A C 1
ATOM 673 O O . ALA A 1 91 ? -5.794 -3.691 -10.803 1.00 93.81 91 ALA A O 1
ATOM 674 N N . GLY A 1 92 ? -6.601 -5.768 -10.455 1.00 93.00 92 GLY A N 1
ATOM 675 C CA . GLY A 1 92 ? -5.751 -6.441 -11.434 1.00 93.00 92 GLY A CA 1
ATOM 676 C C . GLY A 1 92 ? -4.380 -6.826 -10.881 1.00 93.00 92 GLY A C 1
ATOM 677 O O . GLY A 1 92 ? -4.087 -6.667 -9.698 1.00 93.00 92 GLY A O 1
ATOM 678 N N . GLU A 1 93 ? -3.549 -7.368 -11.762 1.00 93.88 93 GLU A N 1
ATOM 679 C CA . GLU A 1 93 ? -2.203 -7.832 -11.446 1.00 93.88 93 GLU A CA 1
ATOM 680 C C . GLU A 1 93 ? -1.279 -7.643 -12.652 1.00 93.88 93 GLU A C 1
ATOM 682 O O . GLU A 1 93 ? -1.721 -7.608 -13.801 1.00 93.88 93 GLU A O 1
ATOM 687 N N . THR A 1 94 ? 0.013 -7.488 -12.393 1.00 95.12 94 THR A N 1
ATOM 688 C CA . THR A 1 94 ? 1.047 -7.371 -13.421 1.00 95.12 94 THR A CA 1
ATOM 689 C C . THR A 1 94 ? 2.403 -7.790 -12.856 1.00 95.12 94 THR A C 1
ATOM 691 O O . THR A 1 94 ? 2.582 -7.867 -11.639 1.00 95.12 94 THR A O 1
ATOM 694 N N . SER A 1 95 ? 3.373 -8.061 -13.729 1.00 95.62 95 SER A N 1
ATOM 695 C CA . SER A 1 95 ? 4.766 -8.255 -13.318 1.00 95.62 95 SER A CA 1
ATOM 696 C C . SER A 1 95 ? 5.527 -6.931 -13.289 1.00 95.62 95 SER A C 1
ATOM 698 O O . SER A 1 95 ? 5.120 -5.963 -13.933 1.00 95.62 95 SER A O 1
ATOM 700 N N . TRP A 1 96 ? 6.671 -6.868 -12.597 1.00 92.81 96 TRP A N 1
ATOM 701 C CA . TRP A 1 96 ? 7.539 -5.684 -12.688 1.00 92.81 96 TRP A CA 1
ATOM 702 C C . TRP A 1 96 ? 7.951 -5.401 -14.134 1.00 92.81 96 TRP A C 1
ATOM 704 O O . TRP A 1 96 ? 7.979 -4.243 -14.540 1.00 92.81 96 TRP A O 1
ATOM 714 N N . HIS A 1 97 ? 8.236 -6.448 -14.913 1.00 94.44 97 HIS A N 1
ATOM 715 C CA . HIS A 1 97 ? 8.555 -6.338 -16.332 1.00 94.44 97 HIS A CA 1
ATOM 716 C C . HIS A 1 97 ? 7.396 -5.732 -17.129 1.00 94.44 97 HIS A C 1
ATOM 718 O O . HIS A 1 97 ? 7.591 -4.746 -17.830 1.00 94.44 97 HIS A O 1
ATOM 724 N N . ALA A 1 98 ? 6.187 -6.283 -16.999 1.00 92.50 98 ALA A N 1
ATOM 725 C CA . ALA A 1 98 ? 5.018 -5.785 -17.719 1.00 92.50 98 ALA A CA 1
ATOM 726 C C . ALA A 1 98 ? 4.644 -4.356 -17.293 1.00 92.50 98 ALA A C 1
ATOM 728 O O . ALA A 1 98 ? 4.278 -3.544 -18.139 1.00 92.50 98 ALA A O 1
ATOM 729 N N . TYR A 1 99 ? 4.812 -4.014 -16.012 1.00 91.19 99 TYR A N 1
ATOM 730 C CA . TYR A 1 99 ? 4.666 -2.639 -15.545 1.00 91.19 99 TYR A CA 1
ATOM 731 C C . TYR A 1 99 ? 5.716 -1.712 -16.173 1.00 91.19 99 TYR A C 1
ATOM 733 O O . TYR A 1 99 ? 5.356 -0.660 -16.691 1.00 91.19 99 TYR A O 1
ATOM 741 N N . ALA A 1 100 ? 6.993 -2.115 -16.189 1.00 90.44 100 ALA A N 1
ATOM 742 C CA . ALA A 1 100 ? 8.079 -1.353 -16.807 1.00 90.44 100 ALA A CA 1
ATOM 743 C C . ALA A 1 100 ? 7.878 -1.127 -18.314 1.00 90.44 100 ALA A C 1
ATOM 745 O O . ALA A 1 100 ? 8.282 -0.091 -18.820 1.00 90.44 100 ALA A O 1
ATOM 746 N N . SER A 1 101 ? 7.257 -2.072 -19.026 1.00 90.00 101 SER A N 1
ATOM 747 C CA . SER A 1 101 ? 6.937 -1.930 -20.453 1.00 90.00 101 SER A CA 1
ATOM 748 C C . SER A 1 101 ? 5.762 -0.989 -20.739 1.00 90.00 101 SER A C 1
ATOM 750 O O . SER A 1 101 ? 5.544 -0.642 -21.897 1.00 90.00 101 SER A O 1
ATOM 752 N N . HIS A 1 102 ? 4.975 -0.628 -19.723 1.00 87.31 102 HIS A N 1
ATOM 753 C CA . HIS A 1 102 ? 3.824 0.263 -19.867 1.00 87.31 102 HIS A CA 1
ATOM 754 C C . HIS A 1 102 ? 4.133 1.720 -19.495 1.00 87.31 102 HIS A C 1
ATOM 756 O O . HIS A 1 102 ? 3.447 2.620 -19.979 1.00 87.31 102 HIS A O 1
ATOM 762 N N . VAL A 1 103 ? 5.111 1.940 -18.607 1.00 80.00 103 VAL A N 1
ATOM 763 C CA . VAL A 1 103 ? 5.506 3.273 -18.115 1.00 80.00 103 VAL A CA 1
ATOM 764 C C . VAL A 1 103 ? 6.410 4.029 -19.070 1.00 80.00 103 VAL A C 1
ATOM 766 O O . VAL A 1 103 ? 7.221 3.392 -19.775 1.00 80.00 103 VAL A O 1
#

Sequence (103 aa):
YGCSKLAGEQAIRASGCTHLILRTSWVYAARGGNFAKTMLRLAAERDQLKVIADQIGAPTGADLLADLSAHMIRATLARPELGGIYHAVAAGETSWHAYASHV

pLDDT: mean 94.41, std 4.16, range [80.0, 98.56]

Foldseek 3Di:
DVVVVVVVVVVVVVVVDLAEAEDEDQEDEPDDDHLQVVLVVVVVVDPDDDFDFPDKDAHAYPVQVVVVVVVLVVVCVVPSVSGDYDHRGDDDMGGSVRVSVVD

Radius of gyration: 17.05 Å; chains: 1; bounding box: 40×27×47 Å